Protein AF-A0A1F6W2Z8-F1 (afdb_monomer)

Nearest PDB structures (foldseek):
  6zj3-assembly1_SX  TM=3.277E-01  e=8.925E+00  Euglena gracilis

Solvent-accessible surface area (backbone atoms only — not comparable to full-atom values): 8935 Å² total; per-residue (Å²): 136,61,72,68,60,58,53,52,53,54,52,51,50,53,51,52,50,51,51,50,50,56,60,72,67,58,76,76,79,82,66,75,90,74,58,87,44,33,69,50,35,48,71,72,68,39,55,68,49,102,48,89,66,43,33,24,42,48,98,92,64,54,74,28,64,50,86,73,78,73,77,71,81,71,80,70,70,91,67,66,45,31,75,16,31,64,66,46,68,37,40,28,66,56,78,80,46,76,51,78,80,75,90,61,69,39,42,64,34,46,76,79,44,51,56,35,72,40,97,88,54,47,41,30,70,54,90,41,72,69,41,56,50,41,36,34,55,50,69,52,77,60,68,78,84,123

Radius of gyration: 33.58 Å; Cα contacts (8 Å, |Δi|>4): 164; chains: 1; bounding box: 71×29×104 Å

Foldseek 3Di:
DDPVVVVVVVVVVVVVVVVVVVVVPDDDQDDPVPDDAPVSLVVSVFDWDPDPQIWGADPVGDIHGDDDDDPDPPDLDPAWWDQEEPLSQDTFSDPHDYDDPDDFQLSVLQVVWDFGQDPVSTTDTDDDPSSVVSNCVRVCVPVPPD

Sequence (146 aa):
MNKSLILSVVIIIILAGGVFYVLSTRTPAPDESAISSFEECVAAGYPVMESYPRQCRTPEGVLFVENVENPTPAPVATGGCFVGGCSGQICSDQEGVITTCEYREEYACYKSTKCERQASGQCGWTETPEFAICLNVSTGTGSDIK

Structure (mmCIF, N/CA/C/O backbone):
data_AF-A0A1F6W2Z8-F1
#
_entry.id   AF-A0A1F6W2Z8-F1
#
loop_
_atom_site.group_PDB
_atom_site.id
_atom_site.type_symbol
_atom_site.label_atom_id
_atom_site.label_alt_id
_atom_site.label_comp_id
_atom_site.label_asym_id
_atom_site.label_entity_id
_atom_site.label_seq_id
_atom_site.pdbx_PDB_ins_code
_atom_site.Cartn_x
_atom_site.Cartn_y
_atom_site.Cartn_z
_atom_site.occupancy
_atom_site.B_iso_or_equiv
_atom_site.auth_seq_id
_atom_site.auth_comp_id
_atom_site.auth_asym_id
_atom_site.auth_atom_id
_atom_site.pdbx_PDB_model_num
ATOM 1 N N . MET A 1 1 ? 46.520 -8.441 -67.736 1.00 63.28 1 MET A N 1
ATOM 2 C CA . MET A 1 1 ? 45.999 -8.383 -66.351 1.00 63.28 1 MET A CA 1
ATOM 3 C C . MET A 1 1 ? 47.083 -8.853 -65.395 1.00 63.28 1 MET A C 1
ATOM 5 O O . MET A 1 1 ? 47.517 -9.996 -65.482 1.00 63.28 1 MET A O 1
ATOM 9 N N . ASN A 1 2 ? 47.577 -7.960 -64.545 1.00 74.81 2 ASN A N 1
ATOM 10 C CA . ASN A 1 2 ? 48.606 -8.240 -63.546 1.00 74.81 2 ASN A CA 1
ATOM 11 C C . ASN A 1 2 ? 47.948 -8.869 -62.311 1.00 74.81 2 ASN A C 1
ATOM 13 O O . ASN A 1 2 ? 47.149 -8.237 -61.627 1.00 74.81 2 ASN A O 1
ATOM 17 N N . LYS A 1 3 ? 48.283 -10.130 -62.023 1.00 78.00 3 LYS A N 1
ATOM 18 C CA . LYS A 1 3 ? 47.687 -10.900 -60.917 1.00 78.00 3 LYS A CA 1
ATOM 19 C C . LYS A 1 3 ? 47.788 -10.174 -59.561 1.00 78.00 3 LYS A C 1
ATOM 21 O O . LYS A 1 3 ? 46.883 -10.295 -58.745 1.00 78.00 3 LYS A O 1
ATOM 26 N N . SER A 1 4 ? 48.816 -9.344 -59.370 1.00 81.00 4 SER A N 1
ATOM 27 C CA . SER A 1 4 ? 48.975 -8.496 -58.181 1.00 81.00 4 SER A CA 1
ATOM 28 C C . SER A 1 4 ? 47.915 -7.395 -58.041 1.00 81.00 4 SER A C 1
ATOM 30 O O . SER A 1 4 ? 47.523 -7.093 -56.924 1.00 81.00 4 SER A O 1
ATOM 32 N N . LEU A 1 5 ? 47.396 -6.827 -59.137 1.00 87.12 5 LEU A N 1
ATOM 33 C CA . LEU A 1 5 ? 46.359 -5.783 -59.081 1.00 87.12 5 LEU A CA 1
ATOM 34 C C . LEU A 1 5 ? 44.987 -6.371 -58.741 1.00 87.12 5 LEU A C 1
ATOM 36 O O . LEU A 1 5 ? 44.210 -5.752 -58.024 1.00 87.12 5 LEU A O 1
ATOM 40 N N . ILE A 1 6 ? 44.722 -7.602 -59.191 1.00 89.62 6 ILE A N 1
ATOM 41 C CA . ILE A 1 6 ? 43.503 -8.341 -58.835 1.00 89.62 6 ILE A CA 1
ATOM 42 C C . ILE A 1 6 ? 43.493 -8.648 -57.328 1.00 89.62 6 ILE A C 1
ATOM 44 O O . ILE A 1 6 ? 42.476 -8.444 -56.670 1.00 89.62 6 ILE A O 1
ATOM 48 N N . LEU A 1 7 ? 44.636 -9.061 -56.764 1.00 92.38 7 LEU A N 1
ATOM 49 C CA . LEU A 1 7 ? 44.780 -9.307 -55.323 1.00 92.38 7 LEU A CA 1
ATOM 50 C C . LEU A 1 7 ? 44.544 -8.040 -54.489 1.00 92.38 7 LEU A C 1
ATOM 52 O O . LEU A 1 7 ? 43.827 -8.094 -53.492 1.00 92.38 7 LEU A O 1
ATOM 56 N N . SER A 1 8 ? 45.083 -6.893 -54.911 1.00 92.00 8 SER A N 1
ATOM 57 C CA . SER A 1 8 ? 44.895 -5.628 -54.190 1.00 92.00 8 SER A CA 1
ATOM 58 C C . SER A 1 8 ? 43.432 -5.175 -54.146 1.00 92.00 8 SER A C 1
ATOM 60 O O . SER A 1 8 ? 42.963 -4.744 -53.096 1.00 92.00 8 SER A O 1
ATOM 62 N N . VAL A 1 9 ? 42.689 -5.305 -55.249 1.00 94.31 9 VAL A N 1
ATOM 63 C CA . VAL A 1 9 ? 41.277 -4.881 -55.311 1.00 94.31 9 VAL A CA 1
ATOM 64 C C . VAL A 1 9 ? 40.388 -5.749 -54.417 1.00 94.31 9 VAL A C 1
ATOM 66 O O . VAL A 1 9 ? 39.548 -5.219 -53.693 1.00 94.31 9 VAL A O 1
ATOM 69 N N . VAL A 1 10 ? 40.600 -7.069 -54.401 1.00 94.69 10 VAL A N 1
ATOM 70 C CA . VAL A 1 10 ? 39.814 -7.991 -53.562 1.00 94.69 10 VAL A CA 1
ATOM 71 C C . VAL A 1 10 ? 40.028 -7.708 -52.073 1.00 94.69 10 VAL A C 1
ATOM 73 O O . VAL A 1 10 ? 39.062 -7.671 -51.315 1.00 94.69 10 VAL A O 1
ATOM 76 N N . ILE A 1 11 ? 41.268 -7.435 -51.655 1.00 95.31 11 ILE A N 1
ATOM 77 C CA . ILE A 1 11 ? 41.579 -7.092 -50.259 1.00 95.31 11 ILE A CA 1
ATOM 78 C C . ILE A 1 11 ? 40.860 -5.806 -49.838 1.00 95.31 11 ILE A C 1
ATOM 80 O O . ILE A 1 11 ? 40.271 -5.763 -48.760 1.00 95.31 11 ILE A O 1
ATOM 84 N N . ILE A 1 12 ? 40.849 -4.777 -50.691 1.00 95.81 12 ILE A N 1
ATOM 85 C CA . ILE A 1 12 ? 40.163 -3.511 -50.396 1.00 95.81 12 ILE A CA 1
ATOM 86 C C . ILE A 1 12 ? 38.655 -3.727 -50.237 1.00 95.81 12 ILE A C 1
ATOM 88 O O . ILE A 1 12 ? 38.062 -3.179 -49.312 1.00 95.81 12 ILE A O 1
ATOM 92 N N . ILE A 1 13 ? 38.038 -4.555 -51.084 1.00 95.75 13 ILE A N 1
ATOM 93 C CA . ILE A 1 13 ? 36.603 -4.862 -50.995 1.00 95.75 13 ILE A CA 1
ATOM 94 C C . ILE A 1 13 ? 36.280 -5.611 -49.696 1.00 95.75 13 ILE A C 1
ATOM 96 O O . ILE A 1 13 ? 35.292 -5.286 -49.042 1.00 95.75 13 ILE A O 1
ATOM 100 N N . ILE A 1 14 ? 37.121 -6.565 -49.283 1.00 96.00 14 ILE A N 1
ATOM 101 C CA . ILE A 1 14 ? 36.938 -7.297 -48.019 1.00 96.00 14 ILE A CA 1
ATOM 102 C C . ILE A 1 14 ? 37.084 -6.353 -46.821 1.00 96.00 14 ILE A C 1
ATOM 104 O O . ILE A 1 14 ? 36.260 -6.397 -45.909 1.00 96.00 14 ILE A O 1
ATOM 108 N N . LEU A 1 15 ? 38.088 -5.472 -46.825 1.00 96.25 15 LEU A N 1
ATOM 109 C CA . LEU A 1 15 ? 38.282 -4.491 -45.754 1.00 96.25 15 LEU A CA 1
ATOM 110 C C . LEU A 1 15 ? 37.122 -3.493 -45.689 1.00 96.25 15 LEU A C 1
ATOM 112 O O . LEU A 1 15 ? 36.593 -3.248 -44.608 1.00 96.25 15 LEU A O 1
ATOM 116 N N . ALA A 1 16 ? 36.676 -2.964 -46.829 1.00 95.56 16 ALA A N 1
ATOM 117 C CA . ALA A 1 16 ? 35.537 -2.053 -46.896 1.00 95.56 16 ALA A CA 1
ATOM 118 C C . ALA A 1 16 ? 34.234 -2.734 -46.450 1.00 95.56 16 ALA A C 1
ATOM 120 O O . ALA A 1 16 ? 33.478 -2.154 -45.675 1.00 95.56 16 ALA A O 1
ATOM 121 N N . GLY A 1 17 ? 34.000 -3.979 -46.875 1.00 95.81 17 GLY A N 1
ATOM 122 C CA . GLY A 1 17 ? 32.851 -4.781 -46.454 1.00 95.81 17 GLY A CA 1
ATOM 123 C C . GLY A 1 17 ? 32.874 -5.102 -44.959 1.00 95.81 17 GLY A C 1
ATOM 124 O O . GLY A 1 17 ? 31.850 -4.976 -44.294 1.00 95.81 17 GLY A O 1
ATOM 125 N N . GLY A 1 18 ? 34.042 -5.440 -44.407 1.00 94.56 18 GLY A N 1
ATOM 126 C CA . GLY A 1 18 ? 34.222 -5.678 -42.974 1.00 94.56 18 GLY A CA 1
ATOM 127 C C . GLY A 1 18 ? 33.991 -4.420 -42.137 1.00 94.56 18 GLY A C 1
ATOM 128 O O . GLY A 1 18 ? 33.273 -4.464 -41.141 1.00 94.56 18 GLY A O 1
ATOM 129 N N . VAL A 1 19 ? 34.530 -3.276 -42.569 1.00 94.06 19 VAL A N 1
ATOM 130 C CA . VAL A 1 19 ? 34.284 -1.980 -41.918 1.00 94.06 19 VAL A CA 1
ATOM 131 C C . VAL A 1 19 ? 32.803 -1.606 -41.998 1.00 94.06 19 VAL A C 1
ATOM 133 O O . VAL A 1 19 ? 32.225 -1.228 -40.985 1.00 94.06 19 VAL A O 1
ATOM 136 N N . PHE A 1 20 ? 32.163 -1.763 -43.158 1.00 92.44 20 PHE A N 1
ATOM 137 C CA . PHE A 1 20 ? 30.734 -1.496 -43.330 1.00 92.44 20 PHE A CA 1
ATOM 138 C C . PHE A 1 20 ? 29.864 -2.401 -42.453 1.00 92.44 20 PHE A C 1
ATOM 140 O O . PHE A 1 20 ? 28.923 -1.917 -41.828 1.00 92.44 20 PHE A O 1
ATOM 147 N N . TYR A 1 21 ? 30.197 -3.689 -42.352 1.00 93.25 21 TYR A N 1
ATOM 148 C CA . TYR A 1 21 ? 29.515 -4.629 -41.464 1.00 93.25 21 TYR A CA 1
ATOM 149 C C . TYR A 1 21 ? 29.632 -4.193 -39.998 1.00 93.25 21 TYR A C 1
ATOM 151 O O . TYR A 1 21 ? 28.619 -4.062 -39.316 1.00 93.25 21 TYR A O 1
ATOM 159 N N . VAL A 1 22 ? 30.844 -3.858 -39.538 1.00 89.94 22 VAL A N 1
ATOM 160 C CA . VAL A 1 22 ? 31.069 -3.364 -38.169 1.00 89.94 22 VAL A CA 1
ATOM 161 C C . VAL A 1 22 ? 30.287 -2.075 -37.911 1.00 89.94 22 VAL A C 1
ATOM 163 O O . VAL A 1 22 ? 29.633 -1.968 -36.877 1.00 89.94 22 VAL A O 1
ATOM 166 N N . LEU A 1 23 ? 30.304 -1.117 -38.841 1.00 88.25 23 LEU A N 1
ATOM 167 C CA . LEU A 1 23 ? 29.544 0.131 -38.720 1.00 88.25 23 LEU A CA 1
ATOM 168 C C . LEU A 1 23 ? 28.028 -0.106 -38.723 1.00 88.25 23 LEU A C 1
ATOM 170 O O . LEU A 1 23 ? 27.327 0.538 -37.952 1.00 88.25 23 LEU A O 1
ATOM 174 N N . SER A 1 24 ? 27.534 -1.057 -39.518 1.00 84.88 24 SER A N 1
ATOM 175 C CA . SER A 1 24 ? 26.106 -1.401 -39.587 1.00 84.88 24 SER A CA 1
ATOM 176 C C . SER A 1 24 ? 25.603 -2.104 -38.324 1.00 84.88 24 SER A C 1
ATOM 178 O O . SER A 1 24 ? 24.422 -2.023 -38.008 1.00 84.88 24 SER A O 1
ATOM 180 N N . THR A 1 25 ? 26.486 -2.783 -37.584 1.00 84.25 25 THR A N 1
ATOM 181 C CA . THR A 1 25 ? 26.140 -3.457 -36.316 1.00 84.25 25 THR A CA 1
ATOM 182 C C . THR A 1 25 ? 26.234 -2.566 -35.076 1.00 84.25 25 THR A C 1
ATOM 184 O O . THR A 1 25 ? 25.901 -3.015 -33.982 1.00 84.25 25 THR A O 1
ATOM 187 N N . ARG A 1 26 ? 26.683 -1.311 -35.202 1.00 82.69 26 ARG A N 1
ATOM 188 C CA . ARG A 1 26 ? 26.709 -0.379 -34.067 1.00 82.69 26 ARG A CA 1
ATOM 189 C C . ARG A 1 26 ? 25.333 0.255 -33.892 1.00 82.69 26 ARG A C 1
ATOM 191 O O . ARG A 1 26 ? 24.985 1.183 -34.613 1.00 82.69 26 ARG A O 1
ATOM 198 N N . THR A 1 27 ? 24.566 -0.214 -32.914 1.00 67.88 27 THR A N 1
ATOM 199 C CA . THR A 1 27 ? 23.394 0.519 -32.424 1.00 67.88 27 THR A CA 1
ATOM 200 C C . THR A 1 27 ? 23.865 1.776 -31.681 1.00 67.88 27 THR A C 1
ATOM 202 O O . THR A 1 27 ? 24.707 1.648 -30.786 1.00 67.88 27 THR A O 1
ATOM 205 N N . PRO A 1 28 ? 23.387 2.983 -32.033 1.00 64.75 28 PRO A N 1
ATOM 206 C CA . PRO A 1 28 ? 23.668 4.181 -31.247 1.00 64.75 28 PRO A CA 1
ATOM 207 C C . PRO A 1 28 ? 23.104 4.020 -29.828 1.00 64.75 28 PRO A C 1
ATOM 209 O O . PRO A 1 28 ? 22.094 3.341 -29.637 1.00 64.75 28 PRO A O 1
ATOM 212 N N . ALA A 1 29 ? 23.777 4.615 -28.840 1.00 61.19 29 ALA A N 1
ATOM 213 C CA . ALA A 1 29 ? 23.252 4.677 -27.479 1.00 61.19 29 ALA A CA 1
ATOM 214 C C . ALA A 1 29 ? 21.888 5.403 -27.483 1.00 61.19 29 ALA A C 1
ATOM 216 O O . ALA A 1 29 ? 21.720 6.333 -28.281 1.00 61.19 29 ALA A O 1
ATOM 217 N N . PRO A 1 30 ? 20.923 4.986 -26.643 1.00 64.19 30 PRO A N 1
ATOM 218 C CA . PRO A 1 30 ? 19.656 5.693 -26.508 1.00 64.19 30 PRO A CA 1
ATOM 219 C C . PRO A 1 30 ? 19.908 7.140 -26.065 1.00 64.19 30 PRO A C 1
ATOM 221 O O . PRO A 1 30 ? 20.760 7.388 -25.215 1.00 64.19 30 PRO A O 1
ATOM 224 N N . ASP A 1 31 ? 19.187 8.087 -26.658 1.00 68.94 31 ASP A N 1
ATOM 225 C CA . ASP A 1 31 ? 19.214 9.495 -26.257 1.00 68.94 31 ASP A CA 1
ATOM 226 C C . ASP A 1 31 ? 18.390 9.670 -24.972 1.00 68.94 31 ASP A C 1
ATOM 228 O O . ASP A 1 31 ? 17.179 9.447 -24.962 1.00 68.94 31 ASP A O 1
ATOM 232 N N . GLU A 1 32 ? 19.051 10.047 -23.880 1.00 64.25 32 GLU A N 1
ATOM 233 C CA . GLU A 1 32 ? 18.454 10.185 -22.543 1.00 64.25 32 GLU A CA 1
ATOM 234 C C . GLU A 1 32 ? 17.390 11.279 -22.453 1.00 6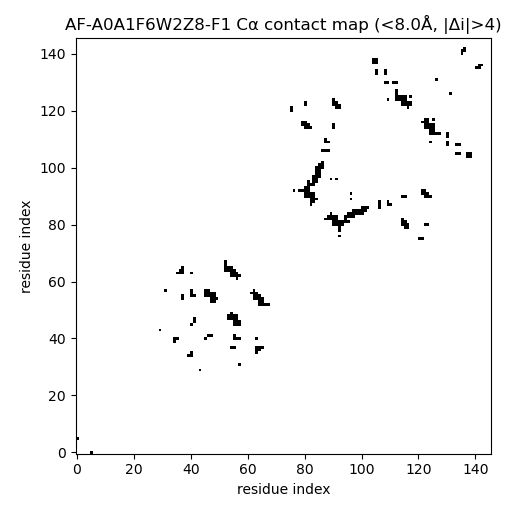4.25 32 GLU A C 1
ATOM 236 O O . GLU A 1 32 ? 16.517 11.222 -21.588 1.00 64.25 32 GLU A O 1
ATOM 241 N N . SER A 1 33 ? 17.393 12.242 -23.378 1.00 67.94 33 SER A N 1
ATOM 242 C CA . SER A 1 33 ? 16.361 13.281 -23.435 1.00 67.94 33 SER A CA 1
ATOM 243 C C . SER A 1 33 ? 14.982 12.760 -23.867 1.00 67.94 33 SER A C 1
ATOM 245 O O . SER A 1 33 ? 13.990 13.479 -23.741 1.00 67.94 33 SER A O 1
ATOM 247 N N . ALA A 1 34 ? 14.903 11.512 -24.343 1.00 78.88 34 ALA A N 1
ATOM 248 C CA . ALA A 1 34 ? 13.670 10.889 -24.815 1.00 78.88 34 ALA A CA 1
ATOM 249 C C . ALA A 1 34 ? 12.908 10.090 -23.742 1.00 78.88 34 ALA A C 1
ATOM 251 O O . ALA A 1 34 ? 11.814 9.610 -24.027 1.00 78.88 34 ALA A O 1
ATOM 252 N N . ILE A 1 35 ? 13.455 9.925 -22.532 1.00 88.38 35 ILE A N 1
ATOM 253 C CA . ILE A 1 35 ? 12.828 9.104 -21.486 1.00 88.38 35 ILE A CA 1
ATOM 254 C C . ILE A 1 35 ? 11.908 9.977 -20.643 1.00 88.38 35 ILE A C 1
ATOM 256 O O . ILE A 1 35 ? 12.343 10.923 -19.990 1.00 88.38 35 ILE A O 1
ATOM 260 N N . SER A 1 36 ? 10.623 9.648 -20.655 1.00 90.19 36 SER A N 1
ATOM 261 C CA . SER A 1 36 ? 9.565 10.405 -19.986 1.00 90.19 36 SER A CA 1
ATOM 262 C C . SER A 1 36 ? 8.757 9.576 -18.986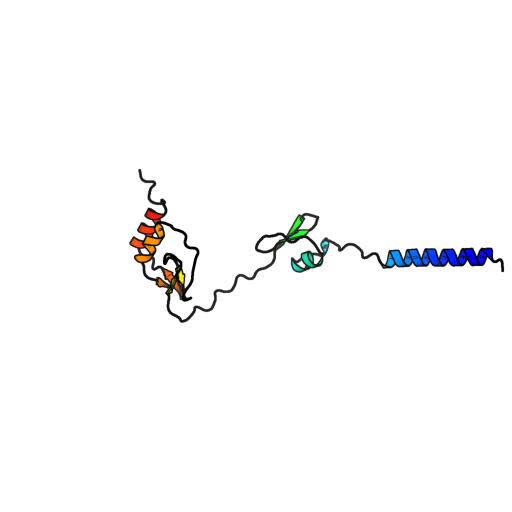 1.00 90.19 36 SER A C 1
ATOM 264 O O . SER A 1 36 ? 7.956 10.130 -18.233 1.00 90.19 36 SER A O 1
ATOM 266 N N . SER A 1 37 ? 8.978 8.261 -18.942 1.00 92.38 37 SER A N 1
ATOM 267 C CA . SER A 1 37 ? 8.226 7.326 -18.103 1.00 92.38 37 SER A CA 1
ATOM 268 C C . SER A 1 37 ? 9.116 6.279 -17.433 1.00 92.38 37 SER A C 1
ATOM 270 O O . SER A 1 37 ? 10.249 6.018 -17.849 1.00 92.38 37 SER A O 1
ATOM 272 N N . PHE A 1 38 ? 8.584 5.658 -16.377 1.00 94.81 38 PHE A N 1
ATOM 273 C CA . PHE A 1 38 ? 9.241 4.544 -15.697 1.00 94.81 38 PHE A CA 1
ATOM 274 C C . PHE A 1 38 ? 9.455 3.368 -16.660 1.00 94.81 38 PHE A C 1
ATOM 276 O O . PHE A 1 38 ? 10.542 2.796 -16.702 1.00 94.81 38 PHE A O 1
ATOM 283 N N . GLU A 1 39 ? 8.457 3.054 -17.484 1.00 93.94 39 GLU A N 1
ATOM 284 C CA . GLU A 1 39 ? 8.489 1.975 -18.470 1.00 93.94 39 GLU A CA 1
ATOM 285 C C . GLU A 1 39 ? 9.598 2.187 -19.504 1.00 93.94 39 GLU A C 1
ATOM 287 O O . GLU A 1 39 ? 10.343 1.254 -19.805 1.00 93.94 39 GLU A O 1
ATOM 292 N N . GLU A 1 40 ? 9.756 3.416 -20.005 1.00 93.06 40 GLU A N 1
ATOM 293 C CA . GLU A 1 40 ? 10.836 3.776 -20.931 1.00 93.06 40 GLU A CA 1
ATOM 294 C C . GLU A 1 40 ? 12.212 3.675 -20.267 1.00 93.06 40 GLU A C 1
ATOM 296 O O . GLU A 1 40 ? 13.146 3.146 -20.869 1.00 93.06 40 GLU A O 1
ATOM 301 N N . CYS A 1 41 ? 12.337 4.109 -19.010 1.00 94.12 41 CYS A N 1
ATOM 302 C CA . CYS A 1 41 ? 13.585 4.007 -18.257 1.00 94.12 41 CYS A CA 1
ATOM 303 C C . CYS A 1 41 ? 14.023 2.542 -18.075 1.00 94.12 41 CYS A C 1
ATOM 305 O O . CYS A 1 41 ? 15.188 2.201 -18.292 1.00 94.12 41 CYS A O 1
ATOM 307 N N . VAL A 1 42 ? 13.087 1.645 -17.750 1.00 94.31 42 VAL A N 1
ATOM 308 C CA . VAL A 1 42 ? 13.369 0.206 -17.616 1.00 94.31 42 VAL A CA 1
ATOM 309 C C . VAL A 1 42 ? 13.654 -0.440 -18.970 1.00 94.31 42 VAL A C 1
ATOM 311 O O . VAL A 1 42 ? 14.576 -1.249 -19.078 1.00 94.31 42 VAL A O 1
ATOM 314 N N . ALA A 1 43 ? 12.908 -0.074 -20.016 1.00 92.75 43 ALA A N 1
ATOM 315 C CA . ALA A 1 43 ? 13.132 -0.572 -21.374 1.00 92.75 43 ALA A CA 1
ATOM 316 C C . ALA A 1 43 ? 14.506 -0.161 -21.929 1.00 92.75 43 ALA A C 1
ATOM 318 O O . ALA A 1 43 ? 15.108 -0.914 -22.694 1.00 92.75 43 ALA A O 1
ATOM 319 N N . AL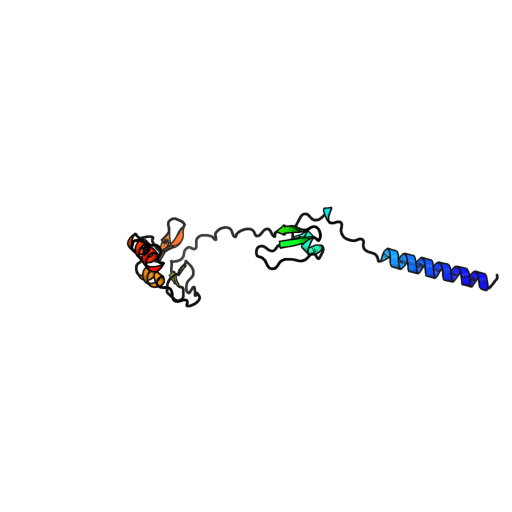A A 1 44 ? 15.027 0.992 -21.499 1.00 90.88 44 ALA A N 1
ATOM 320 C CA . ALA A 1 44 ? 16.384 1.442 -21.793 1.00 90.88 44 ALA A CA 1
ATOM 321 C C . ALA A 1 44 ? 17.475 0.673 -21.013 1.00 90.88 44 ALA A C 1
ATOM 323 O O . ALA A 1 44 ? 18.661 0.840 -21.293 1.00 90.88 44 ALA A O 1
ATOM 324 N N . GLY A 1 45 ? 17.100 -0.205 -20.075 1.00 91.25 45 GLY A N 1
ATOM 325 C CA . GLY A 1 45 ? 18.022 -1.062 -19.324 1.00 91.25 45 GLY A CA 1
ATOM 326 C C . GLY A 1 45 ? 18.653 -0.395 -18.101 1.00 91.25 45 GLY A C 1
ATOM 327 O O . GLY A 1 45 ? 19.643 -0.903 -17.571 1.00 91.25 45 GLY A O 1
ATOM 328 N N . TYR A 1 46 ? 18.104 0.734 -17.650 1.00 92.62 46 TYR A N 1
ATOM 329 C CA . TYR A 1 46 ? 18.596 1.434 -16.469 1.00 92.62 46 TYR A CA 1
ATOM 330 C C . TYR A 1 46 ? 18.209 0.724 -15.163 1.00 92.62 46 TYR A C 1
ATOM 332 O O . TYR A 1 46 ? 17.209 -0.001 -15.108 1.00 92.62 46 TYR A O 1
ATOM 340 N N . PRO A 1 47 ? 19.007 0.897 -14.090 1.00 94.50 47 PRO A N 1
ATOM 341 C CA . PRO A 1 47 ? 18.772 0.210 -12.830 1.00 94.50 47 PRO A CA 1
ATOM 342 C C . PRO A 1 47 ? 17.460 0.652 -12.175 1.00 94.50 47 PRO A C 1
ATOM 344 O O . PRO A 1 47 ? 17.203 1.845 -11.984 1.00 94.50 47 PRO A O 1
ATOM 347 N N . VAL A 1 48 ? 1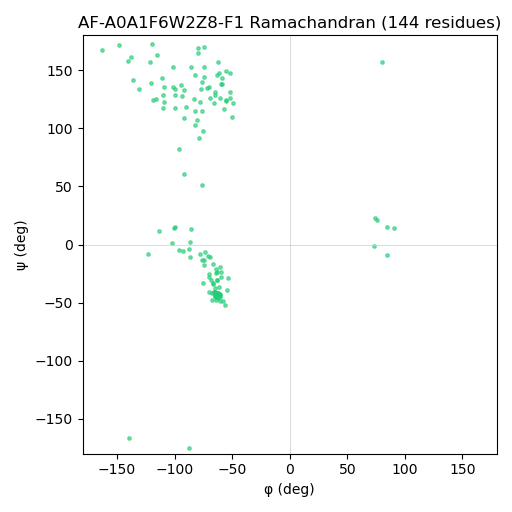6.671 -0.341 -11.763 1.00 96.19 48 VAL A N 1
ATOM 348 C CA . VAL A 1 48 ? 15.503 -0.167 -10.894 1.00 96.19 48 VAL A CA 1
ATOM 349 C C . VAL A 1 48 ? 15.939 -0.344 -9.443 1.00 96.19 48 VAL A C 1
ATOM 351 O O . VAL A 1 48 ? 16.668 -1.275 -9.113 1.00 96.19 48 VAL A O 1
ATOM 354 N N . MET A 1 49 ? 15.516 0.568 -8.578 1.00 91.88 49 MET A N 1
ATOM 355 C CA . MET A 1 49 ? 15.796 0.551 -7.149 1.00 91.88 49 MET A CA 1
ATOM 356 C C . MET A 1 49 ? 14.828 -0.379 -6.408 1.00 91.88 49 MET A C 1
ATOM 358 O O . MET A 1 49 ? 13.645 -0.448 -6.735 1.00 91.88 49 MET A O 1
ATOM 362 N N . GLU A 1 50 ? 15.328 -1.028 -5.356 1.00 89.12 50 GLU A N 1
ATOM 363 C CA . GLU A 1 50 ? 14.577 -1.915 -4.451 1.00 89.12 50 GLU A CA 1
ATOM 364 C C . GLU A 1 50 ? 13.699 -1.117 -3.456 1.00 89.12 50 GLU A C 1
ATOM 366 O O . GLU A 1 50 ? 13.791 -1.283 -2.239 1.00 89.12 50 GLU A O 1
ATOM 371 N N . SER A 1 51 ? 12.889 -0.180 -3.956 1.00 86.88 51 SER A N 1
ATOM 372 C CA . SER A 1 51 ? 11.938 0.622 -3.174 1.00 86.88 51 SER A CA 1
ATOM 373 C C . SER A 1 51 ? 10.503 0.445 -3.685 1.00 86.88 51 SER A C 1
ATOM 375 O O . SER A 1 51 ? 10.286 0.052 -4.830 1.00 86.88 51 SER A O 1
ATOM 377 N N . TYR A 1 52 ? 9.511 0.711 -2.824 1.00 89.69 52 TYR A N 1
ATOM 378 C CA . TYR A 1 52 ? 8.096 0.767 -3.206 1.00 89.69 52 TYR A CA 1
ATOM 379 C C . TYR A 1 52 ? 7.539 2.190 -2.999 1.00 89.69 52 TYR A C 1
ATOM 381 O O . TYR A 1 52 ? 7.640 2.701 -1.879 1.00 89.69 52 TYR A O 1
ATOM 389 N N . PRO A 1 53 ? 6.937 2.824 -4.027 1.00 91.69 53 PRO A N 1
ATOM 390 C CA . PRO A 1 53 ? 6.843 2.360 -5.420 1.00 91.69 53 PRO A CA 1
ATOM 391 C C . PRO A 1 53 ? 8.218 2.222 -6.083 1.00 91.69 53 PRO A C 1
ATOM 393 O O . PRO A 1 53 ? 9.175 2.866 -5.643 1.00 91.69 53 PRO A O 1
ATOM 396 N N . ARG A 1 54 ? 8.317 1.393 -7.130 1.00 94.38 54 ARG A N 1
ATOM 397 C CA . ARG A 1 54 ? 9.588 1.172 -7.833 1.00 94.38 54 ARG A CA 1
ATOM 398 C C . ARG A 1 54 ? 10.077 2.463 -8.475 1.00 94.38 54 ARG A C 1
ATOM 400 O O . ARG A 1 54 ? 9.284 3.281 -8.941 1.00 94.38 54 ARG A O 1
ATOM 407 N N . GLN A 1 55 ? 11.396 2.634 -8.509 1.00 96.06 55 GLN A N 1
ATOM 408 C CA . GLN A 1 55 ? 12.039 3.820 -9.080 1.00 96.06 55 GLN A CA 1
ATOM 409 C C . GLN A 1 55 ? 13.141 3.396 -10.042 1.00 96.06 55 GLN A C 1
ATOM 411 O O . GLN A 1 55 ? 13.941 2.532 -9.701 1.00 96.06 55 GLN A O 1
ATOM 416 N N . CYS A 1 56 ? 13.201 3.993 -11.226 1.00 95.69 56 CYS A N 1
ATOM 417 C CA . CYS A 1 56 ? 14.256 3.761 -12.210 1.00 95.69 56 CYS A CA 1
ATOM 418 C C . CYS A 1 56 ? 15.157 4.997 -12.312 1.00 95.69 56 CYS A C 1
ATOM 420 O O . CYS A 1 56 ? 14.647 6.120 -12.319 1.00 95.69 56 CYS A O 1
ATOM 422 N N . ARG A 1 57 ? 16.485 4.802 -12.351 1.00 94.31 57 ARG A N 1
ATOM 423 C CA . ARG A 1 57 ? 17.479 5.889 -12.305 1.00 94.31 57 ARG A CA 1
ATOM 424 C C . ARG A 1 57 ? 18.357 5.941 -13.556 1.00 94.31 57 ARG A C 1
ATOM 426 O O . ARG A 1 57 ? 19.068 4.978 -13.830 1.00 94.31 57 ARG A O 1
ATOM 433 N N . THR A 1 58 ? 18.402 7.094 -14.226 1.00 92.25 58 THR A N 1
ATOM 434 C CA . THR A 1 58 ? 19.331 7.344 -15.349 1.00 92.25 58 THR A CA 1
ATOM 435 C C . THR A 1 58 ? 20.751 7.689 -14.862 1.00 92.25 58 THR A C 1
ATOM 437 O O . THR A 1 58 ? 20.933 8.022 -13.681 1.00 92.25 58 THR A O 1
ATOM 440 N N . PRO A 1 59 ? 21.782 7.639 -15.727 1.00 90.00 59 PRO A N 1
ATOM 441 C CA . PRO A 1 59 ? 23.161 7.990 -15.376 1.00 90.00 59 PRO A CA 1
ATOM 442 C C . PRO A 1 59 ? 23.326 9.441 -14.886 1.00 90.00 59 PRO A C 1
ATOM 444 O O . PRO A 1 59 ? 24.158 9.704 -14.016 1.00 90.00 59 PRO A O 1
ATOM 447 N N . GLU A 1 60 ? 22.467 10.357 -15.334 1.00 86.56 60 GLU A N 1
ATOM 448 C CA . GLU A 1 60 ? 22.413 11.780 -14.946 1.00 86.56 60 GLU A CA 1
ATOM 449 C C . GLU A 1 60 ? 21.774 11.949 -13.562 1.00 86.56 60 GLU A C 1
ATOM 451 O O . GLU A 1 60 ? 21.858 13.013 -12.949 1.00 86.56 60 GLU A O 1
ATOM 456 N N . GLY A 1 61 ? 21.132 10.894 -13.053 1.00 87.44 61 GLY A N 1
ATOM 457 C CA . GLY A 1 61 ? 20.450 10.879 -11.768 1.00 87.44 61 GLY A CA 1
ATOM 458 C C . GLY A 1 61 ? 18.979 11.276 -11.820 1.00 87.44 61 GLY A C 1
ATOM 459 O O . GLY A 1 61 ? 18.409 11.525 -10.758 1.00 87.44 61 GLY A O 1
ATOM 460 N N . VAL A 1 62 ? 18.353 11.313 -13.000 1.00 91.88 62 VAL A N 1
ATOM 461 C CA . VAL A 1 62 ? 16.900 11.502 -13.109 1.00 91.88 62 VAL A CA 1
ATOM 462 C C . VAL A 1 62 ? 16.197 10.242 -12.609 1.00 91.88 62 VAL A C 1
ATOM 464 O O . VAL A 1 62 ? 16.607 9.124 -12.926 1.00 91.88 62 VAL A O 1
ATOM 467 N N . LEU A 1 63 ? 15.154 10.431 -11.799 1.00 93.88 63 LEU A N 1
ATOM 468 C CA . LEU A 1 63 ? 14.349 9.352 -11.236 1.00 93.88 63 LEU A CA 1
ATOM 469 C C . LEU A 1 63 ? 12.961 9.342 -11.866 1.00 93.88 63 LEU A C 1
ATOM 471 O O . LEU A 1 63 ? 12.256 10.350 -11.843 1.00 93.88 63 LEU A O 1
ATOM 475 N N . PHE A 1 64 ? 12.556 8.173 -12.348 1.00 94.44 64 PHE A N 1
ATOM 476 C CA . PHE A 1 64 ? 11.196 7.894 -12.795 1.00 94.44 64 PHE A CA 1
ATOM 477 C C . PHE A 1 64 ? 10.541 6.954 -11.787 1.00 94.44 64 PHE A C 1
ATOM 479 O O . PHE A 1 64 ? 11.079 5.884 -11.509 1.00 94.44 64 PHE A O 1
ATOM 486 N N . VAL A 1 65 ? 9.411 7.363 -11.210 1.00 95.06 65 VAL A N 1
ATOM 487 C CA . VAL A 1 65 ? 8.674 6.595 -10.193 1.00 95.06 65 VAL A CA 1
ATOM 488 C C . VAL A 1 65 ? 7.482 5.911 -10.852 1.00 95.06 65 VAL A C 1
ATOM 490 O O . VAL A 1 65 ? 6.775 6.531 -11.644 1.00 95.06 65 VAL A O 1
ATOM 493 N N . GLU A 1 66 ? 7.256 4.642 -10.527 1.00 92.81 66 GLU A N 1
ATOM 494 C CA . GLU A 1 66 ? 6.094 3.889 -10.995 1.00 92.81 66 GLU A CA 1
ATOM 495 C C . GLU A 1 66 ? 4.791 4.480 -10.433 1.00 92.81 66 GLU A C 1
ATOM 497 O O . GLU A 1 66 ? 4.641 4.666 -9.220 1.00 92.81 66 GLU A O 1
ATOM 502 N N . ASN A 1 67 ? 3.826 4.742 -11.316 1.00 89.94 67 ASN A N 1
ATOM 503 C CA . ASN A 1 67 ? 2.487 5.161 -10.917 1.00 89.94 67 ASN A CA 1
ATOM 504 C C . ASN A 1 67 ? 1.684 3.937 -10.465 1.00 89.94 67 ASN A C 1
ATOM 506 O O . ASN A 1 67 ? 1.019 3.281 -11.263 1.00 89.94 67 ASN A O 1
ATOM 510 N N . VAL A 1 68 ? 1.729 3.637 -9.170 1.00 86.62 68 VAL A N 1
ATOM 511 C CA . VAL A 1 68 ? 0.778 2.711 -8.549 1.00 86.62 68 VAL A CA 1
ATOM 512 C C . VAL A 1 68 ? -0.520 3.456 -8.277 1.00 86.62 68 VAL A C 1
ATOM 514 O O . VAL A 1 68 ? -0.600 4.298 -7.381 1.00 86.62 68 VAL A O 1
ATOM 517 N N . GLU A 1 69 ? -1.550 3.154 -9.066 1.00 81.19 69 GLU A N 1
ATOM 518 C CA . GLU A 1 69 ? -2.911 3.546 -8.721 1.00 81.19 69 GLU A CA 1
ATOM 519 C C . GLU A 1 69 ? -3.235 2.960 -7.343 1.00 81.19 69 GLU A C 1
ATOM 521 O O . GLU A 1 69 ? -3.216 1.745 -7.139 1.00 81.19 69 GLU A O 1
ATOM 526 N N . ASN A 1 70 ? -3.483 3.835 -6.367 1.00 76.56 70 ASN A N 1
ATOM 527 C CA . ASN A 1 70 ? -3.917 3.403 -5.046 1.00 76.56 70 ASN A CA 1
ATOM 528 C C . ASN A 1 70 ? -5.250 2.664 -5.236 1.00 76.56 70 ASN A C 1
ATOM 530 O O . ASN A 1 70 ? -6.147 3.243 -5.862 1.00 76.56 70 ASN A O 1
ATOM 534 N N . PRO A 1 71 ? -5.405 1.415 -4.756 1.00 68.75 71 PRO A N 1
ATOM 535 C CA . PRO A 1 71 ? -6.628 0.672 -4.997 1.00 68.75 71 PRO A CA 1
ATOM 536 C C . PRO A 1 71 ? -7.801 1.504 -4.489 1.00 68.75 71 PRO A C 1
ATOM 538 O O . PRO A 1 71 ? -7.833 1.938 -3.335 1.00 68.75 71 PRO A O 1
ATOM 541 N N . THR A 1 72 ? -8.745 1.767 -5.393 1.00 60.69 72 THR A N 1
ATOM 542 C CA . THR A 1 72 ? -10.016 2.401 -5.040 1.00 60.69 72 THR A CA 1
ATOM 543 C C . THR A 1 72 ? -10.607 1.591 -3.887 1.00 60.69 72 THR A C 1
ATOM 545 O O . THR A 1 72 ? -10.596 0.359 -3.994 1.00 60.69 72 THR A O 1
ATOM 548 N N . PRO A 1 73 ? -11.063 2.224 -2.783 1.00 60.91 73 PRO A N 1
ATOM 549 C CA . PRO A 1 73 ? -11.561 1.488 -1.633 1.00 60.91 73 PRO A CA 1
ATOM 550 C C . PRO A 1 73 ? -12.558 0.440 -2.113 1.00 60.91 73 PRO A C 1
ATOM 552 O O . PRO A 1 73 ? -13.512 0.766 -2.825 1.00 60.91 73 PRO A O 1
ATOM 555 N N . ALA A 1 74 ? -12.263 -0.823 -1.796 1.00 62.25 74 ALA A N 1
ATOM 556 C CA . ALA A 1 74 ? -13.063 -1.949 -2.236 1.00 62.25 74 ALA A CA 1
ATOM 557 C C . ALA A 1 74 ? -14.539 -1.709 -1.870 1.00 62.25 74 ALA A C 1
ATOM 559 O O . ALA A 1 74 ? -14.818 -1.071 -0.846 1.00 62.25 74 ALA A O 1
ATOM 560 N N . PRO A 1 75 ? -15.491 -2.198 -2.687 1.00 61.72 75 PRO A N 1
ATOM 561 C CA . PRO A 1 75 ? -16.898 -2.103 -2.347 1.00 61.72 75 PRO A CA 1
ATOM 562 C C . PRO A 1 75 ? -17.107 -2.657 -0.939 1.00 61.72 75 PRO A C 1
ATOM 564 O O . PRO A 1 75 ? -16.677 -3.768 -0.635 1.00 61.72 75 PRO A O 1
ATOM 567 N N . VAL A 1 76 ? -17.733 -1.846 -0.087 1.00 60.59 76 VAL A N 1
ATOM 568 C CA . VAL A 1 76 ? -17.999 -2.152 1.319 1.00 60.59 76 VAL A CA 1
ATOM 569 C C . VAL A 1 76 ? -18.646 -3.538 1.418 1.00 60.59 76 VAL A C 1
ATOM 571 O O . VAL A 1 76 ? -19.786 -3.718 0.986 1.00 60.59 76 VAL A O 1
ATOM 574 N N . ALA A 1 77 ? -17.917 -4.527 1.947 1.00 62.50 77 ALA A N 1
ATOM 575 C CA . ALA A 1 77 ? -18.390 -5.908 2.008 1.00 62.50 77 ALA A CA 1
ATOM 576 C C . ALA A 1 77 ? -19.691 -5.982 2.813 1.00 62.50 77 ALA A C 1
ATOM 578 O O . ALA A 1 77 ? -19.790 -5.358 3.861 1.00 62.50 77 ALA A O 1
ATOM 579 N N . THR A 1 78 ? -20.683 -6.756 2.376 1.00 61.75 78 THR A N 1
ATOM 580 C CA . THR A 1 78 ? -22.012 -6.857 3.016 1.00 61.75 78 THR A CA 1
ATOM 581 C C . THR A 1 78 ? -22.079 -7.876 4.169 1.00 61.75 78 THR A C 1
ATOM 583 O O . THR A 1 78 ? -23.170 -8.254 4.591 1.00 61.75 78 THR A O 1
ATOM 586 N N . GLY A 1 79 ? -20.929 -8.359 4.658 1.00 75.19 79 GLY A N 1
ATOM 587 C CA . GLY A 1 79 ? -20.812 -9.372 5.718 1.00 75.19 79 GLY A CA 1
ATOM 588 C C . GLY A 1 79 ? -20.804 -8.821 7.153 1.00 75.19 79 GLY A C 1
ATOM 589 O O . GLY A 1 79 ? -20.980 -7.625 7.384 1.00 75.19 79 GLY A O 1
ATOM 590 N N . GLY A 1 80 ? -20.605 -9.705 8.135 1.00 86.44 80 GLY A N 1
ATOM 591 C CA . GLY A 1 80 ? -20.368 -9.321 9.533 1.00 86.44 80 GLY A CA 1
ATOM 592 C C . GLY A 1 80 ? -18.955 -8.768 9.759 1.00 86.44 80 GLY A C 1
ATOM 593 O O . GLY A 1 80 ? -18.109 -8.855 8.875 1.00 86.44 80 GLY A O 1
ATOM 594 N N . CYS A 1 81 ? -18.713 -8.201 10.942 1.00 94.38 81 CYS A N 1
ATOM 595 C CA . CYS A 1 81 ? -17.370 -7.842 11.395 1.00 94.38 81 CYS A CA 1
ATOM 596 C C . CYS A 1 81 ? -16.851 -8.916 12.350 1.00 94.38 81 CYS A C 1
ATOM 598 O O . CYS A 1 81 ? -17.573 -9.353 13.249 1.00 94.38 81 CYS A O 1
ATOM 600 N N . PHE A 1 82 ? -15.611 -9.338 12.143 1.00 94.25 82 PHE A N 1
ATOM 601 C CA . PHE A 1 82 ? -14.977 -10.444 12.842 1.00 94.25 82 PHE A CA 1
ATOM 602 C C . PHE A 1 82 ? -13.734 -9.960 13.583 1.00 94.25 82 PHE A C 1
ATOM 604 O O . PHE A 1 82 ? -12.941 -9.170 13.063 1.00 94.25 82 PHE A O 1
ATOM 611 N N . VAL A 1 83 ? -13.563 -10.467 14.804 1.00 94.75 83 VAL A N 1
ATOM 612 C CA . VAL A 1 83 ? -12.346 -10.266 15.592 1.00 94.75 83 VAL A CA 1
ATOM 613 C C . VAL A 1 83 ? -11.304 -11.292 15.150 1.00 94.75 83 VAL A C 1
ATOM 615 O O . VAL A 1 83 ? -11.566 -12.494 15.168 1.00 94.75 83 VAL A O 1
ATOM 618 N N . GLY A 1 84 ? -10.123 -10.817 14.772 1.00 93.88 84 GLY A N 1
ATOM 619 C CA . GLY A 1 84 ? -8.980 -11.613 14.339 1.00 93.88 84 GLY A CA 1
ATOM 620 C C . GLY A 1 84 ? -7.656 -11.075 14.886 1.00 93.88 84 GLY A C 1
ATOM 621 O O . GLY A 1 84 ? -7.610 -10.230 15.782 1.00 93.88 84 GLY A O 1
ATOM 622 N N . GLY A 1 85 ? -6.555 -11.561 14.324 1.00 93.88 85 GLY A N 1
ATOM 623 C CA . GLY A 1 85 ? -5.203 -11.340 14.825 1.00 93.88 85 GLY A CA 1
ATOM 624 C C . GLY A 1 85 ? -4.868 -12.264 15.993 1.00 93.88 85 GLY A C 1
ATOM 625 O O . GLY A 1 85 ? -5.747 -12.768 16.693 1.00 93.88 85 GLY A O 1
ATOM 626 N N . CYS A 1 86 ? -3.576 -12.503 16.215 1.00 93.19 86 CYS A N 1
ATOM 627 C CA . CYS A 1 86 ? -3.137 -13.483 17.214 1.00 93.19 86 CYS A CA 1
ATOM 628 C C . CYS A 1 86 ? -3.537 -13.104 18.657 1.00 93.19 86 CYS A C 1
ATOM 630 O O . CYS A 1 86 ? -3.695 -13.975 19.509 1.00 93.19 86 CYS A O 1
ATOM 632 N N . SER A 1 87 ? -3.745 -11.816 18.939 1.00 93.19 87 SER A N 1
ATOM 633 C CA . SER A 1 87 ? -4.184 -11.315 20.247 1.00 93.19 87 SER A CA 1
ATOM 634 C C . SER A 1 87 ? -5.586 -10.700 20.221 1.00 93.19 87 SER A C 1
ATOM 636 O O . SER A 1 87 ? -5.994 -10.087 21.205 1.00 93.19 87 SER A O 1
ATOM 638 N N . GLY A 1 88 ? -6.340 -10.882 19.130 1.00 92.50 88 GLY A N 1
ATOM 639 C CA . GLY A 1 88 ? -7.685 -10.323 18.978 1.00 92.50 88 GLY A CA 1
ATOM 640 C C . GLY A 1 88 ? -7.706 -8.818 18.709 1.00 92.50 88 GLY A C 1
ATOM 641 O O . GLY A 1 88 ? -8.695 -8.165 19.017 1.00 92.50 88 GLY A O 1
ATOM 642 N N . GLN A 1 89 ? -6.615 -8.255 18.188 1.00 94.25 89 GLN A N 1
ATOM 643 C CA . GLN A 1 89 ? -6.463 -6.818 17.958 1.00 94.25 89 GLN A CA 1
ATOM 644 C C . GLN A 1 89 ? -7.020 -6.338 16.606 1.00 94.25 89 GLN A C 1
ATOM 646 O O . GLN A 1 89 ? -7.132 -5.134 16.378 1.00 94.25 89 GLN A O 1
ATOM 651 N N . ILE A 1 90 ? -7.375 -7.248 15.693 1.00 95.38 90 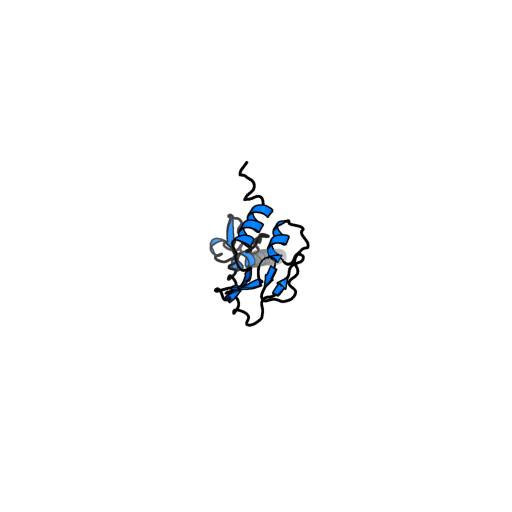ILE A N 1
ATOM 652 C CA . ILE A 1 90 ? -7.887 -6.897 14.362 1.00 95.38 90 ILE A CA 1
ATOM 653 C C . ILE A 1 90 ? -9.409 -7.003 14.348 1.00 95.38 90 ILE A C 1
ATOM 655 O O . ILE A 1 90 ? -9.957 -8.042 14.697 1.00 95.38 90 ILE A O 1
ATOM 659 N N . CYS A 1 91 ? -10.085 -5.952 13.893 1.00 95.56 91 CYS A N 1
ATOM 660 C CA . CYS A 1 91 ? -11.493 -6.000 13.513 1.00 95.56 91 CYS A CA 1
ATOM 661 C C . CYS A 1 91 ? -11.574 -5.861 11.991 1.00 95.56 91 CYS A C 1
ATOM 663 O O . CYS A 1 91 ? -11.123 -4.857 11.443 1.00 95.56 91 CYS A O 1
ATOM 665 N N . SER A 1 92 ? -12.089 -6.877 11.304 1.00 93.69 92 SER A N 1
ATOM 666 C CA . SER A 1 92 ? -12.115 -6.937 9.838 1.00 93.69 92 SER A CA 1
ATOM 667 C C . SER A 1 92 ? -13.428 -7.535 9.337 1.00 93.69 92 SER A C 1
ATOM 669 O O . SER A 1 92 ? -14.129 -8.232 10.065 1.00 93.69 92 SER A O 1
ATOM 671 N N . ASP A 1 93 ? -13.777 -7.251 8.089 1.00 92.94 93 ASP A N 1
ATOM 672 C CA . ASP A 1 93 ? -14.832 -7.942 7.344 1.00 92.94 93 ASP A CA 1
ATOM 673 C C . ASP A 1 93 ? -14.380 -9.315 6.809 1.00 92.94 93 ASP A C 1
ATOM 675 O O . ASP A 1 93 ? -15.203 -10.090 6.319 1.00 92.94 93 ASP A O 1
ATOM 679 N N . GLN A 1 94 ? -13.090 -9.638 6.930 1.00 91.12 94 GLN A N 1
ATOM 680 C CA . GLN A 1 94 ? -12.521 -10.940 6.610 1.00 91.12 94 GLN A CA 1
ATOM 681 C C . GLN A 1 94 ? -12.472 -11.831 7.857 1.00 91.12 94 GLN A C 1
ATOM 683 O O . GLN A 1 94 ? -11.918 -11.466 8.896 1.00 91.12 94 GLN A O 1
ATOM 688 N N . GLU A 1 95 ? -13.023 -13.036 7.745 1.00 90.88 95 GLU A N 1
ATOM 689 C CA . GLU A 1 95 ? -12.949 -14.039 8.804 1.00 90.88 95 GLU A CA 1
ATOM 690 C C . GLU A 1 95 ? -11.551 -14.681 8.851 1.00 90.88 95 GLU A C 1
ATOM 692 O O . GLU A 1 95 ? -10.944 -14.967 7.819 1.00 90.88 95 GLU A O 1
ATOM 697 N N . GLY A 1 96 ? -11.030 -14.922 10.058 1.00 88.62 96 GLY A N 1
ATOM 698 C CA . GLY A 1 96 ? -9.786 -15.675 10.245 1.00 88.62 96 GLY A CA 1
ATOM 699 C C . GLY A 1 96 ? -8.498 -14.919 9.910 1.00 88.62 96 GLY A C 1
ATOM 700 O O . GLY A 1 96 ? -7.471 -15.559 9.687 1.00 88.62 96 GLY A O 1
ATOM 701 N N . VAL A 1 97 ? -8.516 -13.579 9.888 1.00 93.69 97 VAL A N 1
ATOM 702 C CA . VAL A 1 97 ? -7.285 -12.783 9.754 1.00 93.69 97 VAL A CA 1
ATOM 703 C C . VAL A 1 97 ? -6.308 -13.183 10.855 1.00 93.69 97 VAL A C 1
ATOM 705 O O . VAL A 1 97 ? -6.630 -13.113 12.040 1.00 93.69 97 VAL A O 1
ATOM 708 N N . ILE A 1 98 ? -5.103 -13.587 10.462 1.00 93.56 98 ILE A N 1
ATOM 709 C CA . ILE A 1 98 ? -4.008 -13.899 11.377 1.00 93.56 98 ILE A CA 1
ATOM 710 C C . ILE A 1 98 ? -2.916 -12.845 11.246 1.00 93.56 98 ILE A C 1
ATOM 712 O O . ILE A 1 98 ? -2.616 -12.359 10.159 1.00 93.56 98 ILE A O 1
ATOM 716 N N . THR A 1 99 ? -2.305 -12.504 12.372 1.00 93.25 99 THR A N 1
ATOM 717 C CA . THR A 1 99 ? -1.135 -11.627 12.434 1.00 93.25 99 THR A CA 1
ATOM 718 C C . THR A 1 99 ? 0.017 -12.388 13.064 1.00 93.25 99 THR A C 1
ATOM 720 O O . THR A 1 99 ? -0.164 -13.478 13.612 1.00 93.25 99 THR A O 1
ATOM 723 N N . THR A 1 100 ? 1.202 -11.788 13.062 1.00 93.12 100 THR A N 1
ATOM 724 C CA . THR A 1 100 ? 2.268 -12.221 13.964 1.00 93.12 100 THR A CA 1
ATOM 725 C C . THR A 1 100 ? 1.781 -12.199 15.420 1.00 93.12 100 THR A C 1
ATOM 727 O O . THR A 1 100 ? 0.911 -11.406 15.803 1.00 93.12 100 THR A O 1
ATOM 730 N N . CYS A 1 101 ? 2.328 -13.105 16.229 1.00 92.88 101 CYS A N 1
ATOM 731 C CA . CYS A 1 101 ? 2.003 -13.250 17.648 1.00 92.88 101 CYS A CA 1
ATOM 732 C C . CYS A 1 101 ? 2.950 -12.422 18.517 1.00 92.88 101 CYS A C 1
ATOM 734 O O . CYS A 1 101 ? 3.703 -12.955 19.329 1.00 92.88 101 CYS A O 1
ATOM 736 N N . GLU A 1 102 ? 2.945 -11.112 18.300 1.00 90.88 102 GLU A N 1
ATOM 737 C CA . GLU A 1 102 ? 3.654 -10.177 19.168 1.00 90.88 102 GLU A CA 1
ATOM 738 C C . GLU A 1 102 ? 2.890 -10.004 20.486 1.00 90.88 102 GLU A C 1
ATOM 740 O O . GLU A 1 102 ? 1.661 -10.010 20.498 1.00 90.88 102 GLU A O 1
ATOM 745 N N . TYR A 1 103 ? 3.606 -9.841 21.598 1.00 89.31 103 TYR A N 1
ATOM 746 C CA . TYR A 1 103 ? 2.997 -9.511 22.881 1.00 89.31 103 TYR A CA 1
ATOM 747 C C . TYR A 1 103 ? 3.128 -8.010 23.142 1.00 89.31 103 TYR A C 1
ATOM 749 O O . TYR A 1 103 ? 4.243 -7.506 23.264 1.00 89.31 103 TYR A O 1
ATOM 757 N N . ARG A 1 104 ? 1.993 -7.309 23.239 1.00 91.38 104 ARG A N 1
ATOM 758 C CA . ARG A 1 104 ? 1.918 -5.883 23.585 1.00 91.38 104 ARG A CA 1
ATOM 759 C C . ARG A 1 104 ? 0.785 -5.665 24.594 1.00 91.38 104 ARG A C 1
ATOM 761 O O . ARG A 1 104 ? -0.246 -6.336 24.513 1.00 91.38 104 ARG A O 1
ATOM 768 N N . GLU A 1 105 ? 0.988 -4.788 25.573 1.00 92.25 105 GLU A N 1
ATOM 769 C CA . GLU A 1 105 ? 0.072 -4.637 26.717 1.00 92.25 105 GLU A CA 1
ATOM 770 C C . GLU A 1 105 ? -1.298 -4.086 26.301 1.00 92.25 105 GLU A C 1
ATOM 772 O O . GLU A 1 105 ? -2.333 -4.523 26.811 1.00 92.25 105 GLU A O 1
ATOM 777 N N . GLU A 1 106 ? -1.329 -3.207 25.299 1.00 91.56 106 GLU A N 1
ATOM 778 C CA . GLU A 1 106 ? -2.554 -2.623 24.747 1.00 91.56 106 GLU A CA 1
ATOM 779 C C . GLU A 1 106 ? -3.516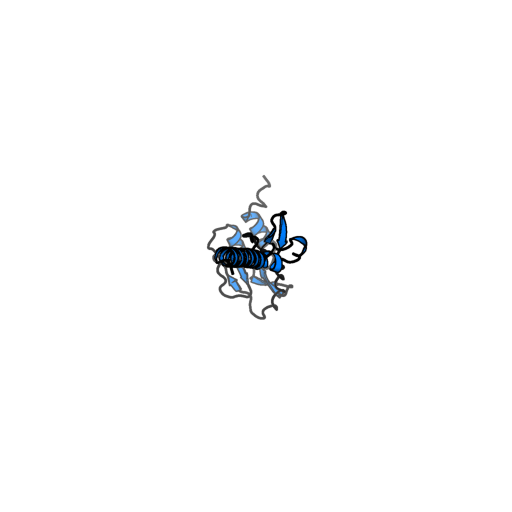 -3.653 24.158 1.00 91.56 106 GLU A C 1
ATOM 781 O O . GLU A 1 106 ? -4.708 -3.381 24.019 1.00 91.56 106 GLU A O 1
ATOM 786 N N . TYR A 1 107 ? -3.0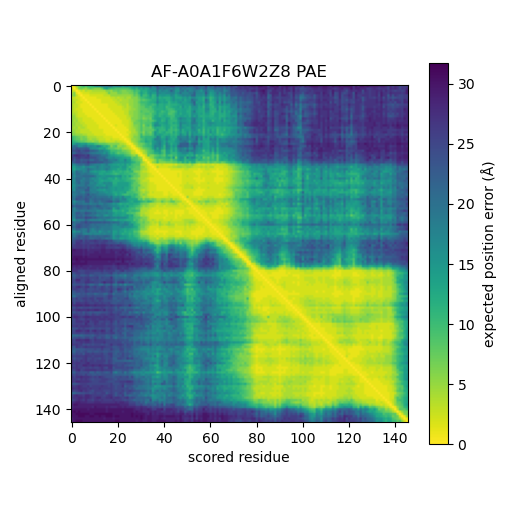42 -4.857 23.826 1.00 93.25 107 TYR A N 1
ATOM 787 C CA . TYR A 1 107 ? -3.898 -5.905 23.277 1.00 93.25 107 TYR A CA 1
ATOM 788 C C . TYR A 1 107 ? -4.984 -6.344 24.267 1.00 93.25 107 TYR A C 1
ATOM 790 O O . TYR A 1 107 ? -6.058 -6.783 23.856 1.00 93.25 107 TYR A O 1
ATOM 798 N N . ALA A 1 108 ? -4.771 -6.145 25.572 1.00 91.88 108 ALA A N 1
ATOM 799 C CA . ALA A 1 108 ? -5.802 -6.359 26.583 1.00 91.88 108 ALA A CA 1
ATOM 800 C C . ALA A 1 108 ? -7.005 -5.408 26.421 1.00 91.88 108 ALA A C 1
ATOM 802 O O . ALA A 1 108 ? -8.132 -5.808 26.720 1.00 91.88 108 ALA A O 1
ATOM 803 N N . CYS A 1 109 ? -6.789 -4.193 25.906 1.00 94.12 109 CYS A N 1
ATOM 804 C CA . CYS A 1 109 ? -7.826 -3.176 25.727 1.00 94.12 109 CYS A CA 1
ATOM 805 C C . CYS A 1 109 ? -8.847 -3.558 24.649 1.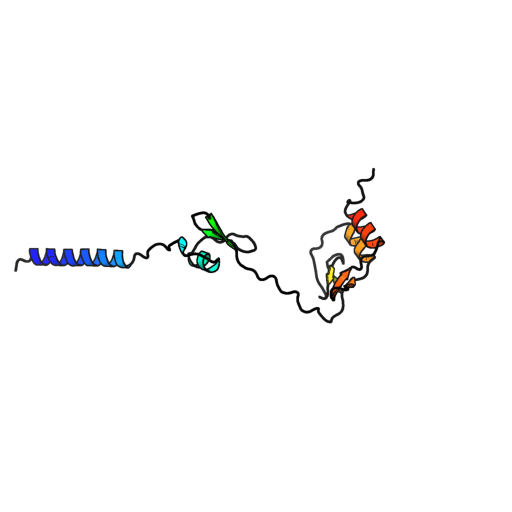00 94.12 109 CYS A C 1
ATOM 807 O O . CYS A 1 109 ? -10.020 -3.230 24.768 1.00 94.12 109 CYS A O 1
ATOM 809 N N . TYR A 1 110 ? -8.449 -4.312 23.622 1.00 92.56 110 TYR A N 1
ATOM 810 C CA . TYR A 1 110 ? -9.360 -4.712 22.539 1.00 92.56 110 TYR A CA 1
ATOM 811 C C . TYR A 1 110 ? -10.468 -5.666 23.004 1.00 92.56 110 TYR A C 1
ATOM 813 O O . TYR A 1 110 ? -11.501 -5.788 22.354 1.00 92.56 110 TYR A O 1
ATOM 821 N N . LYS A 1 111 ? -10.309 -6.293 24.177 1.00 87.50 111 LYS A N 1
ATOM 822 C CA . LYS A 1 111 ? -11.344 -7.138 24.791 1.00 87.50 111 LYS A CA 1
ATOM 823 C C . LYS A 1 111 ? -12.500 -6.342 25.402 1.00 87.50 111 LYS A C 1
ATOM 825 O O . LYS A 1 111 ? -13.537 -6.938 25.685 1.00 87.50 111 LYS A O 1
ATOM 830 N N . SER A 1 112 ? -12.329 -5.042 25.658 1.00 87.06 112 SER A N 1
ATOM 831 C CA . SER A 1 112 ? -13.360 -4.197 26.281 1.00 87.0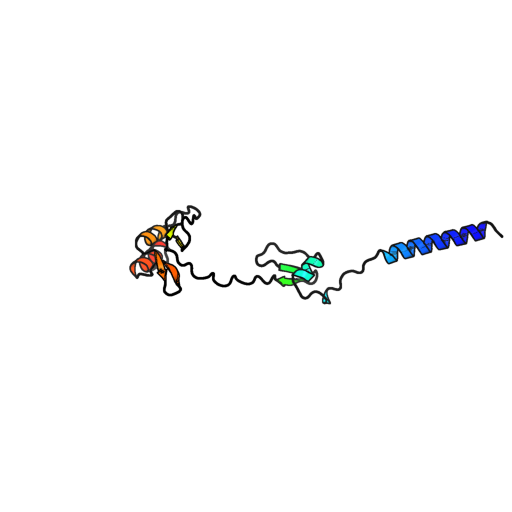6 112 SER A CA 1
ATOM 832 C C . SER A 1 112 ? -14.200 -3.404 25.278 1.00 87.06 112 SER A C 1
ATOM 834 O O . SER A 1 112 ? -15.170 -2.764 25.681 1.00 87.06 112 SER A O 1
ATOM 836 N N . THR A 1 113 ? -13.870 -3.462 23.987 1.00 93.06 113 THR A N 1
ATOM 837 C CA . THR A 1 113 ? -14.583 -2.757 22.917 1.00 93.06 113 THR A CA 1
ATOM 838 C C . THR A 1 113 ? -15.257 -3.730 21.944 1.00 93.06 113 THR A C 1
ATOM 840 O O . THR A 1 113 ? -14.978 -4.931 21.927 1.00 93.06 113 THR A O 1
ATOM 843 N N . LYS A 1 114 ? -16.207 -3.222 21.156 1.00 95.00 114 LYS A N 1
ATOM 844 C CA . LYS A 1 114 ? -16.962 -3.993 20.167 1.00 95.00 114 LYS A CA 1
ATOM 845 C C . LYS A 1 114 ? -16.315 -3.866 18.793 1.00 95.00 114 LYS A C 1
ATOM 847 O O . LYS A 1 114 ? -15.927 -2.779 18.380 1.00 95.00 114 LYS A O 1
ATOM 852 N N . CYS A 1 115 ? -16.234 -4.988 18.084 1.00 95.12 115 CYS A N 1
ATOM 853 C CA . CYS A 1 115 ? -15.895 -5.013 16.667 1.00 95.12 115 CYS A CA 1
ATOM 854 C C . CYS A 1 115 ? -17.192 -4.950 15.861 1.00 95.12 115 CYS A C 1
ATOM 856 O O . CYS A 1 115 ? -17.981 -5.897 15.864 1.00 95.12 115 CYS A O 1
ATOM 858 N N . GLU A 1 116 ? -17.435 -3.818 15.207 1.00 93.75 116 GLU A N 1
ATOM 859 C CA . GLU A 1 116 ? -18.667 -3.575 14.462 1.00 93.75 116 GLU A CA 1
ATOM 860 C C . GLU A 1 116 ? -18.437 -2.667 13.253 1.00 93.75 116 GLU A C 1
ATOM 862 O O . GLU A 1 116 ? -17.350 -2.127 13.026 1.00 93.75 116 GLU A O 1
ATOM 867 N N . ARG A 1 117 ? -19.476 -2.532 12.429 1.00 92.56 117 ARG A N 1
ATOM 868 C CA . ARG A 1 117 ? -19.415 -1.712 11.226 1.00 92.56 117 ARG A CA 1
ATOM 869 C C . ARG A 1 117 ? -19.554 -0.240 11.596 1.00 92.56 117 ARG A C 1
ATOM 871 O O . ARG A 1 117 ? -20.556 0.163 12.179 1.00 92.56 117 ARG A O 1
ATOM 878 N N . GLN A 1 118 ? -18.558 0.549 11.218 1.00 91.94 118 GLN A N 1
ATOM 879 C CA . GLN A 1 118 ? -18.484 1.978 11.489 1.00 91.94 118 GLN A CA 1
ATOM 880 C C . GLN A 1 118 ? -19.340 2.783 10.503 1.00 91.94 118 GLN A C 1
ATOM 882 O O . GLN A 1 118 ? -19.783 2.273 9.471 1.00 91.94 118 GLN A O 1
ATOM 887 N N . ALA A 1 119 ? -19.534 4.075 10.784 1.00 88.88 119 ALA A N 1
ATOM 888 C CA . ALA A 1 119 ? -20.281 4.989 9.910 1.00 88.88 119 ALA A CA 1
ATOM 889 C C . ALA A 1 119 ? -19.674 5.121 8.497 1.00 88.88 119 ALA A C 1
ATOM 891 O O . ALA A 1 119 ? -20.388 5.435 7.548 1.00 88.88 119 ALA A O 1
ATOM 892 N N . SER A 1 120 ? -18.375 4.836 8.341 1.00 86.56 120 SER A N 1
ATOM 893 C CA . SER A 1 120 ? -17.688 4.755 7.043 1.00 86.56 120 SER A CA 1
ATOM 894 C C . SER A 1 120 ? -18.084 3.527 6.213 1.00 86.56 120 SER A C 1
ATOM 896 O O . SER A 1 120 ? -17.692 3.409 5.054 1.00 86.56 120 SER A O 1
ATOM 898 N N . GLY A 1 121 ? -18.819 2.586 6.805 1.00 86.50 121 GLY A N 1
ATOM 899 C CA . GLY A 1 121 ? -19.117 1.285 6.228 1.00 86.50 121 GLY A CA 1
ATOM 900 C C . GLY A 1 121 ? -18.029 0.239 6.469 1.00 86.50 121 GLY A C 1
ATOM 901 O O . GLY A 1 121 ? -18.285 -0.927 6.206 1.00 86.50 121 GLY A O 1
ATOM 902 N N . GLN A 1 122 ? -16.855 0.585 6.998 1.00 90.69 122 GLN A N 1
ATOM 903 C CA . GLN A 1 122 ? -15.778 -0.378 7.274 1.00 90.69 122 GLN A CA 1
ATOM 904 C C . GLN A 1 122 ? -15.946 -1.042 8.648 1.00 90.69 122 GLN A C 1
ATOM 906 O O . GLN A 1 122 ? -16.533 -0.455 9.555 1.00 90.69 122 GLN A O 1
ATOM 911 N N . CYS A 1 123 ? -15.429 -2.261 8.818 1.00 93.81 123 CYS A N 1
ATOM 912 C CA . CYS A 1 123 ? -15.328 -2.879 10.140 1.00 93.81 123 CYS A CA 1
ATOM 913 C C . CYS A 1 123 ? -14.234 -2.195 10.962 1.00 93.81 123 CYS A C 1
ATOM 915 O O . CYS A 1 123 ? -13.143 -1.938 10.458 1.00 93.81 123 CYS A O 1
ATOM 917 N N . GLY A 1 124 ? -14.534 -1.897 12.222 1.00 94.50 124 GLY A N 1
ATOM 918 C CA . GLY A 1 124 ? -13.600 -1.246 13.129 1.00 94.50 124 GLY A CA 1
ATOM 919 C C . GLY A 1 124 ? -14.012 -1.394 14.587 1.00 94.50 124 GLY A C 1
ATOM 920 O O . GLY A 1 124 ? -15.129 -1.813 14.901 1.00 94.50 124 GLY A O 1
ATOM 921 N N . TRP A 1 125 ? -13.088 -1.050 15.475 1.00 95.88 125 TRP A N 1
ATOM 922 C CA . TRP A 1 125 ? -13.336 -1.026 16.910 1.00 95.88 125 TRP A CA 1
ATOM 923 C C . TRP A 1 125 ? -14.142 0.211 17.294 1.00 95.88 125 TRP A C 1
ATOM 925 O O . TRP A 1 125 ? -13.816 1.319 16.872 1.00 95.88 125 TRP A O 1
ATOM 935 N N . THR A 1 126 ? -15.176 0.034 18.111 1.00 95.00 126 THR A N 1
ATOM 936 C CA . THR A 1 126 ? -15.959 1.152 18.639 1.00 95.00 126 THR A CA 1
ATOM 937 C C . THR A 1 126 ? -15.089 2.002 19.565 1.00 95.00 126 THR A C 1
ATOM 939 O O . THR A 1 126 ? -14.567 1.521 20.575 1.00 95.00 126 THR A O 1
ATOM 942 N N . GLU A 1 127 ? -14.941 3.285 19.245 1.00 91.75 127 GLU A N 1
ATOM 943 C CA . GLU A 1 127 ? -14.192 4.222 20.081 1.00 91.75 127 GLU A CA 1
ATOM 944 C C . GLU A 1 127 ? -15.017 4.606 21.313 1.00 91.75 127 GLU A C 1
ATOM 946 O O . GLU A 1 127 ? -15.887 5.476 21.260 1.00 91.75 127 GLU A O 1
ATOM 951 N N . THR A 1 128 ? -14.753 3.946 22.442 1.00 92.38 128 THR A N 1
ATOM 952 C CA . THR A 1 128 ? -15.279 4.372 23.744 1.00 92.38 128 THR A CA 1
ATOM 953 C C . THR A 1 128 ? -14.197 5.100 24.547 1.00 92.38 128 THR A C 1
ATOM 955 O O . THR A 1 128 ? -13.005 4.823 24.366 1.00 92.38 128 THR A O 1
ATOM 958 N N . PRO A 1 129 ? -14.571 6.014 25.461 1.00 93.31 129 PRO A N 1
ATOM 959 C CA . PRO A 1 129 ? -13.608 6.680 26.337 1.00 93.31 129 PRO A CA 1
ATOM 960 C C . PRO A 1 129 ? -12.737 5.693 27.125 1.00 93.31 129 PRO A C 1
ATOM 962 O O . PRO A 1 129 ? -11.536 5.902 27.261 1.00 93.31 129 PRO A O 1
ATOM 965 N N . GLU A 1 130 ? -13.312 4.589 27.600 1.00 91.50 130 GLU A N 1
ATOM 966 C CA . GLU A 1 130 ? -12.601 3.552 28.355 1.00 91.50 130 GLU A CA 1
ATOM 967 C C . GLU A 1 130 ? -11.566 2.836 27.488 1.00 91.50 130 GLU A C 1
ATOM 969 O O . GLU A 1 130 ? -10.452 2.573 27.943 1.00 91.50 130 GLU A O 1
ATOM 974 N N . PHE A 1 131 ? -11.917 2.547 26.234 1.00 93.50 131 PHE A N 1
ATOM 975 C CA . PHE A 1 131 ? -11.006 1.936 25.275 1.00 93.50 131 PHE A CA 1
ATOM 976 C C . PHE A 1 131 ? -9.824 2.864 24.970 1.00 93.50 131 PHE A C 1
ATOM 978 O O . PHE A 1 131 ? -8.672 2.447 25.089 1.00 93.50 131 PHE A O 1
ATOM 985 N N . ALA A 1 132 ? -10.094 4.140 24.683 1.00 92.75 132 ALA A N 1
ATOM 986 C CA . ALA A 1 132 ? -9.057 5.136 24.418 1.00 92.75 132 ALA A CA 1
ATOM 987 C C . ALA A 1 132 ? -8.126 5.355 25.626 1.00 92.75 132 ALA A C 1
ATOM 989 O O . ALA A 1 132 ? -6.906 5.415 25.472 1.00 92.75 132 ALA A O 1
ATOM 990 N N . ILE A 1 133 ? -8.684 5.433 26.839 1.00 93.44 133 ILE A N 1
ATOM 991 C CA . ILE A 1 133 ? -7.900 5.554 28.077 1.00 93.44 133 ILE A CA 1
ATOM 992 C C . ILE A 1 133 ? -7.019 4.319 28.277 1.00 93.44 133 ILE A C 1
ATOM 994 O O . ILE A 1 133 ? -5.836 4.467 28.578 1.00 93.44 133 ILE A O 1
ATOM 998 N N . CYS A 1 134 ? -7.568 3.116 28.090 1.00 93.50 134 CYS A N 1
ATOM 999 C CA . CYS A 1 134 ? -6.813 1.873 28.231 1.00 93.50 134 CYS A CA 1
ATOM 1000 C C . CYS A 1 134 ? -5.610 1.848 27.284 1.00 93.50 134 CYS A C 1
ATOM 1002 O O . CYS A 1 134 ? -4.490 1.610 27.739 1.00 93.50 134 CYS A O 1
ATOM 1004 N N . LEU A 1 135 ? -5.827 2.173 26.003 1.00 92.62 135 LEU A N 1
ATOM 1005 C CA . LEU A 1 135 ? -4.755 2.245 25.013 1.00 92.62 135 LEU A CA 1
ATOM 1006 C C . LEU A 1 135 ? -3.666 3.222 25.463 1.00 92.62 135 LEU A C 1
ATOM 1008 O O . LEU A 1 135 ? -2.519 2.811 25.588 1.00 92.62 135 LEU A O 1
ATOM 1012 N N . ASN A 1 136 ? -4.025 4.455 25.828 1.00 91.69 136 ASN A N 1
ATOM 1013 C CA . ASN A 1 136 ? -3.054 5.477 26.236 1.00 91.69 136 ASN A CA 1
ATOM 1014 C C . ASN A 1 136 ? -2.234 5.099 27.481 1.00 91.69 136 ASN A C 1
ATOM 1016 O O . ASN A 1 136 ? -1.047 5.421 27.573 1.00 91.69 136 ASN A O 1
ATOM 1020 N N . VAL A 1 137 ? -2.853 4.421 28.452 1.00 89.88 137 VAL A N 1
ATOM 1021 C CA . VAL A 1 137 ? -2.142 3.912 29.635 1.00 89.88 137 VAL A CA 1
ATOM 1022 C C . VAL A 1 137 ? -1.167 2.807 29.228 1.00 89.88 137 VAL A C 1
ATOM 1024 O O . VAL A 1 137 ? 0.000 2.858 29.606 1.00 89.88 137 VAL A O 1
ATOM 1027 N N . SER A 1 138 ? -1.619 1.845 28.423 1.00 86.31 138 SER A N 1
ATOM 1028 C CA . SER A 1 138 ? -0.802 0.702 27.993 1.00 86.31 138 SER A CA 1
ATOM 1029 C C . SER A 1 138 ? 0.326 1.059 27.015 1.00 86.31 138 SER A C 1
ATOM 1031 O O . SER A 1 138 ? 1.363 0.405 27.015 1.00 86.31 138 SER A O 1
ATOM 1033 N N . THR A 1 139 ? 0.177 2.122 26.219 1.00 83.06 139 THR A N 1
ATOM 1034 C CA . THR A 1 139 ? 1.213 2.595 25.284 1.00 83.06 139 THR A CA 1
ATOM 1035 C C . THR A 1 139 ? 2.214 3.557 25.927 1.00 83.06 139 THR A C 1
ATOM 1037 O O . THR A 1 139 ? 3.077 4.090 25.235 1.00 83.06 139 THR A O 1
ATOM 1040 N N . GLY A 1 140 ? 2.095 3.827 27.233 1.00 72.19 140 GLY A N 1
ATOM 1041 C CA . GLY A 1 140 ? 2.979 4.735 27.970 1.00 72.19 140 GLY A CA 1
ATOM 1042 C C . GLY A 1 140 ? 2.763 6.225 27.681 1.00 72.19 140 GLY A C 1
ATOM 1043 O O . GLY A 1 140 ? 3.391 7.063 28.317 1.00 72.19 140 GLY A O 1
ATOM 1044 N N . THR A 1 141 ? 1.835 6.585 26.792 1.00 61.50 141 THR A N 1
ATOM 1045 C CA . THR A 1 141 ? 1.546 7.979 26.408 1.00 61.50 141 THR A CA 1
ATOM 1046 C C . THR A 1 141 ? 0.776 8.752 27.485 1.00 61.50 141 THR A C 1
ATOM 1048 O O . THR A 1 141 ? 0.700 9.976 27.428 1.00 61.50 141 THR A O 1
ATOM 1051 N N . GLY A 1 142 ? 0.229 8.057 28.490 1.00 56.25 142 GLY A N 1
ATOM 1052 C CA . GLY A 1 142 ? -0.383 8.647 29.687 1.00 56.25 142 GLY A CA 1
ATOM 1053 C C . GLY A 1 142 ? 0.484 8.611 30.953 1.00 56.25 142 GLY A C 1
ATOM 1054 O O . GLY A 1 142 ? 0.019 9.051 32.002 1.00 56.25 142 GLY A O 1
ATOM 1055 N N . SER A 1 143 ? 1.713 8.080 30.890 1.00 52.69 143 SER A N 1
ATOM 1056 C CA . SER A 1 143 ? 2.563 7.825 32.069 1.00 52.69 143 SER A CA 1
ATOM 1057 C C . SER A 1 143 ? 3.638 8.898 32.330 1.00 52.69 143 SER A C 1
ATOM 1059 O O . SER A 1 143 ? 4.535 8.663 33.138 1.00 52.69 143 SER A O 1
ATOM 1061 N N . ASP A 1 144 ? 3.540 10.074 31.703 1.00 53.69 144 ASP A N 1
ATOM 1062 C CA . ASP A 1 144 ? 4.480 11.194 31.906 1.00 53.69 144 ASP A CA 1
ATOM 1063 C C . ASP A 1 144 ? 3.952 12.293 32.851 1.00 53.69 144 ASP A C 1
ATOM 1065 O O . ASP A 1 144 ? 4.525 13.378 32.939 1.00 53.69 144 ASP A O 1
ATOM 1069 N N . ILE A 1 145 ? 2.882 12.032 33.612 1.00 54.59 145 ILE A N 1
ATOM 1070 C CA . ILE A 1 145 ? 2.501 12.883 34.750 1.00 54.59 145 ILE A CA 1
ATOM 1071 C C . ILE A 1 145 ? 3.079 12.253 36.020 1.00 54.59 145 ILE A C 1
ATOM 1073 O O . ILE A 1 145 ? 2.391 11.525 36.739 1.00 54.59 145 ILE A O 1
ATOM 1077 N N . LYS A 1 146 ? 4.359 12.515 36.287 1.00 45.19 146 LYS A N 1
ATOM 1078 C CA . LYS A 1 146 ? 4.933 12.386 37.628 1.00 45.19 146 LYS A CA 1
ATOM 1079 C C . LYS A 1 146 ? 5.481 13.726 38.089 1.00 45.19 146 LYS A C 1
ATOM 1081 O O . LYS A 1 146 ? 6.169 14.381 37.280 1.00 45.19 146 LYS A O 1
#

Mean predicted aligned error: 14.53 Å

pLDDT: mean 86.6, std 11.78, range [45.19, 96.25]

Organism: NCBI:txid1801756

Secondary structure (DSSP, 8-state):
--HHHHHHHHHHHHHHHHHHHHHHT-PPPP-GGG--SHHHHHHTTPPEESSSS-EEE-TT--EEE---PPPPPPP---S--EEESTTS-EEESSTT--------GGGGGGGGS-EEE-TTSSEEE---HHHHHHHHHHTTTT----